Protein AF-A0A7C5XHG0-F1 (afdb_monomer_lite)

Sequence (174 aa):
AEWGLRPSEPFLVSIDDLDLEHGMIRIGKVTETKRSFVAFLRPEVVDWVRVNYLPAREALIRVRFDLVKADYLGVNVNAEGWARRLIPFDQSRLRREIKDTARWVLGRSLELYELRKFFATWMISQGVPESIVNTLQGRAPPSEFRILVEHYWSPRHEELRQWYLKHAPWVCCA

pLDDT: mean 83.49, std 13.61, range [40.34, 96.94]

Structure (mmCIF, N/CA/C/O backbone):
data_AF-A0A7C5XHG0-F1
#
_entry.id   AF-A0A7C5XHG0-F1
#
loop_
_atom_site.group_PDB
_atom_site.id
_atom_site.type_symbol
_atom_site.label_atom_id
_atom_site.label_alt_id
_atom_site.label_comp_id
_atom_site.label_asym_id
_atom_site.label_entity_id
_atom_site.label_seq_id
_atom_site.pdbx_PDB_ins_code
_atom_site.Cartn_x
_atom_site.Cartn_y
_atom_site.Cartn_z
_atom_site.occupancy
_atom_site.B_iso_or_equiv
_atom_site.auth_seq_id
_atom_site.auth_comp_id
_atom_site.auth_asym_id
_atom_site.auth_atom_id
_atom_site.pdbx_PDB_model_num
ATOM 1 N N . ALA A 1 1 ? -7.268 0.122 -2.307 1.00 79.69 1 ALA A N 1
ATOM 2 C CA . ALA A 1 1 ? -8.398 0.180 -1.359 1.00 79.69 1 ALA A CA 1
ATOM 3 C C . ALA A 1 1 ? -8.037 -0.512 -0.047 1.00 79.69 1 ALA A C 1
ATOM 5 O O . ALA A 1 1 ? -8.184 0.113 0.988 1.00 79.69 1 ALA A O 1
ATOM 6 N N . GLU A 1 2 ? -7.478 -1.727 -0.078 1.00 87.31 2 GLU A N 1
ATOM 7 C CA . GLU A 1 2 ? -7.212 -2.525 1.136 1.00 87.31 2 GLU A CA 1
ATOM 8 C C . GLU A 1 2 ? -6.192 -1.950 2.122 1.00 87.31 2 GLU A C 1
ATOM 10 O O . GLU A 1 2 ? -6.266 -2.272 3.294 1.00 87.31 2 GLU A O 1
ATOM 15 N N . TRP A 1 3 ? -5.259 -1.098 1.689 1.00 86.94 3 TRP A N 1
ATOM 16 C CA . TRP A 1 3 ? -4.172 -0.592 2.550 1.00 86.94 3 TRP A CA 1
ATOM 17 C C . TRP A 1 3 ? -4.326 0.872 2.960 1.00 86.94 3 TRP A C 1
ATOM 19 O O . TRP A 1 3 ? -3.444 1.440 3.594 1.00 86.94 3 TRP A O 1
ATOM 29 N N . GLY A 1 4 ? -5.394 1.543 2.519 1.00 88.06 4 GLY A N 1
ATOM 30 C CA . GLY A 1 4 ? -5.600 2.960 2.824 1.00 88.06 4 GLY A CA 1
ATOM 31 C C . GLY A 1 4 ? -4.483 3.902 2.349 1.00 88.06 4 GLY A C 1
ATOM 32 O O . GLY A 1 4 ? -4.413 5.024 2.841 1.00 88.06 4 GLY A O 1
ATOM 33 N N . LEU A 1 5 ? -3.618 3.497 1.414 1.00 89.12 5 LEU A N 1
ATOM 34 C CA . LEU A 1 5 ? -2.485 4.299 0.932 1.00 89.12 5 LEU A CA 1
ATOM 35 C C . LEU A 1 5 ? -2.919 5.558 0.168 1.00 89.12 5 LEU A C 1
ATOM 37 O O . LEU A 1 5 ? -3.986 5.610 -0.448 1.00 89.12 5 LEU A O 1
ATOM 41 N N . ARG A 1 6 ? -2.079 6.597 0.195 1.00 87.69 6 ARG A N 1
ATOM 42 C CA . ARG A 1 6 ? -2.215 7.773 -0.672 1.00 87.69 6 ARG A CA 1
ATOM 43 C C . ARG A 1 6 ? -1.988 7.358 -2.127 1.00 87.69 6 ARG A C 1
ATOM 45 O O . ARG A 1 6 ? -1.189 6.463 -2.385 1.00 87.69 6 ARG A O 1
ATOM 52 N N . PRO A 1 7 ? -2.569 8.074 -3.105 1.00 86.81 7 PRO A N 1
ATOM 53 C CA . PRO A 1 7 ? -2.424 7.730 -4.523 1.00 86.81 7 PRO A CA 1
ATOM 54 C C . PRO A 1 7 ? -0.982 7.692 -5.058 1.00 86.81 7 PRO A C 1
ATOM 56 O O . PRO A 1 7 ? -0.747 7.176 -6.149 1.00 86.81 7 PRO A O 1
ATOM 59 N N . SER A 1 8 ? -0.019 8.294 -4.355 1.00 84.69 8 SER A N 1
ATOM 60 C CA . SER A 1 8 ? 1.403 8.263 -4.713 1.00 84.69 8 SER A CA 1
ATOM 61 C C . SER A 1 8 ? 2.223 7.214 -3.988 1.00 84.69 8 SER A C 1
ATOM 63 O O . SER A 1 8 ? 3.216 6.771 -4.549 1.00 84.69 8 SER A O 1
ATOM 65 N N . GLU A 1 9 ? 1.813 6.797 -2.794 1.00 87.50 9 GLU A N 1
ATOM 66 C CA . GLU A 1 9 ? 2.598 5.902 -1.941 1.00 87.50 9 GLU A CA 1
ATOM 67 C C . GLU A 1 9 ? 2.956 4.571 -2.622 1.00 87.50 9 GLU A C 1
ATOM 69 O O . GLU A 1 9 ? 4.141 4.251 -2.608 1.00 87.50 9 GLU A O 1
ATOM 74 N N . PRO A 1 10 ? 2.043 3.858 -3.319 1.00 86.94 10 PRO A N 1
ATOM 75 C CA . PRO A 1 10 ? 2.375 2.589 -3.979 1.00 86.94 10 PRO A CA 1
ATOM 76 C C . PRO A 1 10 ? 3.512 2.668 -5.010 1.00 86.94 10 PRO A C 1
ATOM 78 O O . PRO A 1 10 ? 4.166 1.667 -5.281 1.00 86.94 10 PRO A O 1
ATOM 81 N N . PHE A 1 11 ? 3.756 3.845 -5.594 1.00 85.69 11 PHE A N 1
ATOM 82 C CA . PHE A 1 11 ? 4.775 4.044 -6.634 1.00 85.69 11 PHE A CA 1
ATOM 83 C C . PHE A 1 11 ? 6.148 4.420 -6.073 1.00 85.69 11 PHE A C 1
ATOM 85 O O . PHE A 1 11 ? 7.122 4.476 -6.820 1.00 85.69 11 PHE A O 1
ATOM 92 N N . LEU A 1 12 ? 6.221 4.722 -4.775 1.00 85.00 12 LEU A N 1
ATOM 93 C CA . LEU A 1 12 ? 7.470 5.061 -4.091 1.00 85.00 12 LEU A CA 1
ATOM 94 C C . LEU A 1 12 ? 8.169 3.825 -3.511 1.00 85.00 12 LEU A C 1
ATOM 96 O O . LEU A 1 12 ? 9.309 3.934 -3.068 1.00 85.00 12 LEU A O 1
ATOM 100 N N . VAL A 1 13 ? 7.477 2.687 -3.507 1.00 89.88 13 VAL A N 1
ATOM 101 C CA . VAL A 1 13 ? 7.915 1.418 -2.929 1.00 89.88 13 VAL A CA 1
ATOM 102 C C . VAL A 1 13 ? 8.781 0.659 -3.934 1.00 89.88 13 VAL A C 1
ATOM 104 O O . VAL A 1 13 ? 8.458 0.575 -5.126 1.00 89.88 13 VAL A O 1
ATOM 107 N N . SER A 1 14 ? 9.882 0.097 -3.454 1.00 91.56 14 SER A N 1
ATOM 108 C CA . SER A 1 14 ? 10.759 -0.805 -4.198 1.00 91.56 14 SER A CA 1
ATOM 109 C C . SER A 1 14 ? 10.477 -2.271 -3.865 1.00 91.56 14 SER A C 1
ATOM 111 O O . SER A 1 14 ? 9.726 -2.581 -2.945 1.00 91.56 14 SER A O 1
ATOM 113 N N . ILE A 1 15 ? 11.076 -3.191 -4.617 1.00 92.56 15 ILE A N 1
ATOM 114 C CA . ILE A 1 15 ? 10.975 -4.621 -4.320 1.00 92.56 15 ILE A CA 1
ATOM 115 C C . ILE A 1 15 ? 11.564 -4.970 -2.944 1.00 92.56 15 ILE A C 1
ATOM 117 O O . ILE A 1 15 ? 11.071 -5.878 -2.292 1.00 92.56 15 ILE A O 1
ATOM 121 N N . ASP A 1 16 ? 12.552 -4.201 -2.479 1.00 91.06 16 ASP A N 1
ATOM 122 C CA . ASP A 1 16 ? 13.226 -4.418 -1.193 1.00 91.06 16 ASP A CA 1
ATOM 123 C C . ASP A 1 16 ? 12.362 -3.999 0.007 1.00 91.06 16 ASP A C 1
ATOM 125 O O . ASP A 1 16 ? 12.628 -4.375 1.146 1.00 91.06 16 ASP A O 1
ATOM 129 N N . ASP A 1 17 ? 11.328 -3.194 -0.241 1.00 90.75 17 ASP A N 1
ATOM 130 C CA . ASP A 1 17 ? 10.381 -2.756 0.782 1.00 90.75 17 ASP A CA 1
ATOM 131 C C . ASP A 1 17 ? 9.246 -3.776 0.997 1.00 90.75 17 ASP A C 1
ATOM 133 O O . ASP A 1 17 ? 8.464 -3.626 1.940 1.00 90.75 17 ASP A O 1
ATOM 137 N N . LEU A 1 18 ? 9.128 -4.780 0.118 1.00 93.12 18 LEU A N 1
ATOM 138 C CA . LEU A 1 18 ? 8.136 -5.849 0.183 1.00 93.12 18 LEU A CA 1
ATOM 139 C C . LEU A 1 18 ? 8.693 -7.035 0.980 1.00 93.12 18 LEU A C 1
ATOM 141 O O . LEU A 1 18 ? 9.618 -7.710 0.541 1.00 93.12 18 LEU A O 1
ATOM 145 N N . ASP A 1 19 ? 8.062 -7.341 2.107 1.00 92.12 19 ASP A N 1
ATOM 146 C CA . ASP A 1 19 ? 8.369 -8.506 2.931 1.00 92.12 19 ASP A CA 1
ATOM 147 C C . ASP A 1 19 ? 7.179 -9.472 2.898 1.00 92.12 19 ASP A C 1
ATOM 149 O O . ASP A 1 19 ? 6.166 -9.300 3.582 1.00 92.12 19 ASP A O 1
ATOM 153 N N . LEU A 1 20 ? 7.293 -10.492 2.048 1.00 94.00 20 LEU A N 1
ATOM 154 C CA . LEU A 1 20 ? 6.270 -11.528 1.898 1.00 94.00 20 LEU A CA 1
ATOM 155 C C . LEU A 1 20 ? 6.316 -12.594 2.996 1.00 94.00 20 LEU A C 1
ATOM 157 O O . LEU A 1 20 ? 5.378 -13.379 3.081 1.00 94.00 20 LEU A O 1
ATOM 161 N N . GLU A 1 21 ? 7.381 -12.667 3.796 1.00 91.00 21 GLU A N 1
ATOM 162 C CA . GLU A 1 21 ? 7.455 -13.622 4.909 1.00 91.00 21 GLU A CA 1
ATOM 163 C C . GLU A 1 21 ? 6.547 -13.167 6.051 1.00 91.00 21 GLU A C 1
ATOM 165 O O . GLU A 1 21 ? 5.788 -13.958 6.607 1.00 91.00 21 GLU A O 1
ATOM 170 N N . HIS A 1 22 ? 6.549 -11.866 6.333 1.00 89.19 22 HIS A N 1
ATOM 171 C CA . HIS A 1 22 ? 5.724 -11.267 7.382 1.00 89.19 22 HIS A CA 1
ATOM 172 C C . HIS A 1 22 ? 4.411 -10.669 6.852 1.00 89.19 22 HIS A C 1
ATOM 174 O O . HIS A 1 22 ? 3.537 -10.281 7.636 1.00 89.19 22 HIS A O 1
ATOM 180 N N . GLY A 1 23 ? 4.249 -10.606 5.527 1.00 92.06 23 GLY A N 1
ATOM 181 C CA . GLY A 1 23 ? 3.075 -10.040 4.872 1.00 92.06 23 GLY A CA 1
ATOM 182 C C . GLY A 1 23 ? 2.988 -8.534 5.090 1.00 92.06 23 GLY A C 1
ATOM 183 O O . GLY A 1 23 ? 1.994 -8.032 5.613 1.00 92.06 23 GLY A O 1
ATOM 184 N N . MET A 1 24 ? 4.037 -7.804 4.722 1.00 90.94 24 MET A N 1
ATOM 185 C CA . MET A 1 24 ? 4.110 -6.364 4.925 1.00 90.94 24 MET A CA 1
ATOM 186 C C . MET A 1 24 ? 4.834 -5.627 3.799 1.00 90.94 24 MET A C 1
ATOM 188 O O . MET A 1 24 ? 5.626 -6.188 3.047 1.00 90.94 24 MET A O 1
ATOM 192 N N . ILE A 1 25 ? 4.555 -4.331 3.700 1.00 91.06 25 ILE A N 1
ATOM 193 C CA . ILE A 1 25 ? 5.209 -3.393 2.796 1.00 91.06 25 ILE A CA 1
ATOM 194 C C . ILE A 1 25 ? 5.617 -2.163 3.596 1.00 91.06 25 ILE A C 1
ATOM 196 O O . ILE A 1 25 ? 4.788 -1.532 4.257 1.00 91.06 25 ILE A O 1
ATOM 200 N N . ARG A 1 26 ? 6.888 -1.782 3.503 1.00 87.81 26 ARG A N 1
ATOM 201 C CA . ARG A 1 26 ? 7.401 -0.548 4.102 1.00 87.81 26 ARG A CA 1
ATOM 202 C C . ARG A 1 26 ? 7.097 0.623 3.173 1.00 87.81 26 ARG A C 1
ATOM 204 O O . ARG A 1 26 ? 7.534 0.673 2.027 1.00 87.81 26 ARG A O 1
ATOM 211 N N . ILE A 1 27 ? 6.316 1.579 3.656 1.00 86.00 27 ILE A N 1
ATOM 212 C CA . ILE A 1 27 ? 5.930 2.766 2.901 1.00 86.00 27 ILE A CA 1
ATOM 213 C C . ILE A 1 27 ? 6.808 3.937 3.333 1.00 86.00 27 ILE A C 1
ATOM 215 O O . ILE A 1 27 ? 6.714 4.422 4.460 1.00 86.00 27 ILE A O 1
ATOM 219 N N . GLY A 1 28 ? 7.626 4.427 2.399 1.00 75.88 28 GLY A N 1
ATOM 220 C CA . GLY A 1 28 ? 8.536 5.555 2.609 1.00 75.88 28 GLY A CA 1
ATOM 221 C C . GLY A 1 28 ? 9.899 5.151 3.183 1.00 75.88 28 GLY A C 1
ATOM 222 O O . GLY A 1 28 ? 10.082 4.054 3.694 1.00 75.88 28 GLY A O 1
ATOM 223 N N . LYS A 1 29 ? 10.874 6.065 3.100 1.00 62.22 29 LYS A N 1
ATOM 224 C CA . LYS A 1 29 ? 12.201 5.905 3.718 1.00 62.22 29 LYS A CA 1
ATOM 225 C C . LYS A 1 29 ? 12.243 6.638 5.054 1.00 62.22 29 LYS A C 1
ATOM 227 O O . LYS A 1 29 ? 11.723 7.752 5.139 1.00 62.22 29 LYS A O 1
ATOM 232 N N . VAL A 1 30 ? 12.894 6.043 6.056 1.00 51.16 30 VAL A N 1
ATOM 233 C CA . VAL A 1 30 ? 13.239 6.716 7.316 1.00 51.16 30 VAL A CA 1
ATOM 234 C C . VAL A 1 30 ? 14.214 7.850 6.983 1.00 51.16 30 VAL A C 1
ATOM 236 O O . VAL A 1 30 ? 15.404 7.630 6.791 1.00 51.16 30 VAL A O 1
ATOM 239 N N . THR A 1 31 ? 13.701 9.067 6.841 1.00 53.34 31 THR A N 1
ATOM 240 C CA . THR A 1 31 ? 14.502 10.298 6.850 1.00 53.34 31 THR A CA 1
ATOM 241 C C . THR A 1 31 ? 13.957 11.185 7.961 1.00 53.34 31 THR A C 1
ATOM 243 O O . THR A 1 31 ? 12.786 11.052 8.309 1.00 53.34 31 THR A O 1
ATOM 246 N N . GLU A 1 32 ? 14.753 12.117 8.492 1.00 40.34 32 GLU A N 1
ATOM 247 C CA . GLU A 1 32 ? 14.343 13.001 9.607 1.00 40.34 32 GLU A CA 1
ATOM 248 C C . GLU A 1 32 ? 12.973 13.673 9.398 1.00 40.34 32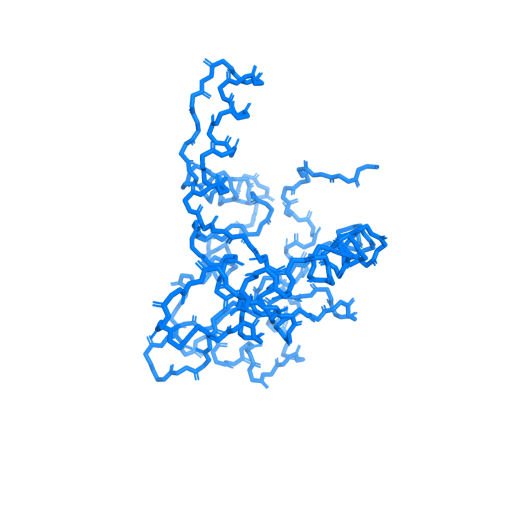 GLU A C 1
ATOM 250 O O . GLU A 1 32 ? 12.231 13.908 10.346 1.00 40.34 32 GLU A O 1
ATOM 255 N N . THR A 1 33 ? 12.608 13.936 8.140 1.00 49.03 33 THR A N 1
ATOM 256 C CA . THR A 1 33 ? 11.381 14.637 7.746 1.00 49.03 33 THR A CA 1
ATOM 257 C C . THR A 1 33 ? 10.275 13.748 7.162 1.00 49.03 33 THR A C 1
ATOM 259 O O . THR A 1 33 ? 9.160 14.235 6.959 1.00 49.03 33 THR A O 1
ATOM 262 N N . LYS A 1 34 ? 10.528 12.461 6.867 1.00 53.03 34 LYS A N 1
ATOM 263 C CA . LYS A 1 34 ? 9.548 11.585 6.193 1.00 53.03 34 LYS A CA 1
ATOM 264 C C . LYS A 1 34 ? 8.997 10.526 7.140 1.00 53.03 34 LYS A C 1
ATOM 266 O O . LYS A 1 34 ? 9.729 9.753 7.747 1.00 53.03 34 LYS A O 1
ATOM 271 N N . ARG A 1 35 ? 7.665 10.476 7.210 1.00 60.81 35 ARG A N 1
ATOM 272 C CA . ARG A 1 35 ? 6.898 9.443 7.912 1.00 60.81 35 ARG A CA 1
ATOM 273 C C . ARG A 1 35 ? 7.065 8.128 7.150 1.00 60.81 35 ARG A C 1
ATOM 275 O O . ARG A 1 35 ? 6.559 8.019 6.035 1.00 60.81 35 ARG A O 1
ATOM 282 N N . SER A 1 36 ? 7.801 7.181 7.721 1.00 71.56 36 SER A N 1
ATOM 283 C CA . SER A 1 36 ? 7.775 5.787 7.277 1.00 71.56 36 SER A CA 1
ATOM 284 C C . SER A 1 36 ? 6.676 5.063 8.044 1.00 71.56 36 SER A C 1
ATOM 286 O O . SER A 1 36 ? 6.459 5.354 9.215 1.00 71.56 36 SER A O 1
ATOM 288 N N . PHE A 1 37 ? 5.933 4.177 7.395 1.00 79.25 37 PHE A N 1
ATOM 289 C CA . PHE A 1 37 ? 4.954 3.328 8.071 1.00 79.25 37 PHE A CA 1
ATOM 290 C C . PHE A 1 37 ? 4.845 1.986 7.359 1.00 79.25 37 PHE A C 1
ATOM 292 O O . PHE A 1 37 ? 5.356 1.820 6.253 1.00 79.25 37 PHE A O 1
ATOM 299 N N . VAL A 1 38 ? 4.190 1.025 7.999 1.00 85.50 38 VAL A N 1
ATOM 300 C CA . VAL A 1 38 ? 4.014 -0.321 7.457 1.00 85.50 38 VAL A CA 1
ATOM 301 C C . VAL A 1 38 ? 2.579 -0.485 6.969 1.00 85.50 38 VAL A C 1
ATOM 303 O O . VAL A 1 38 ? 1.632 -0.131 7.670 1.00 85.50 38 VAL A O 1
ATOM 306 N N . ALA A 1 39 ? 2.425 -1.016 5.760 1.00 90.38 39 ALA A N 1
ATOM 307 C CA . ALA A 1 39 ? 1.167 -1.546 5.261 1.00 90.38 39 ALA A CA 1
ATOM 308 C C . ALA A 1 39 ? 1.199 -3.072 5.360 1.00 90.38 39 ALA A C 1
ATOM 310 O O . ALA A 1 39 ? 2.181 -3.696 4.970 1.00 90.38 39 ALA A O 1
ATOM 311 N N . PHE A 1 40 ? 0.132 -3.672 5.873 1.00 92.62 40 PHE A N 1
ATOM 312 C CA . PHE A 1 40 ? 0.030 -5.120 6.022 1.00 92.62 40 PHE A CA 1
ATOM 313 C C . PHE A 1 40 ? -0.657 -5.759 4.814 1.00 92.62 40 PHE A C 1
ATOM 315 O O . PHE A 1 40 ? -1.450 -5.126 4.117 1.00 92.62 40 PHE A O 1
ATOM 322 N N . LEU A 1 41 ? -0.351 -7.030 4.588 1.00 92.50 41 LEU A N 1
ATOM 323 C CA . LEU A 1 41 ? -0.897 -7.880 3.544 1.00 92.50 41 LEU A CA 1
ATOM 324 C C . LEU A 1 41 ? -1.656 -9.024 4.205 1.00 92.50 41 LEU A C 1
ATOM 326 O O . LEU A 1 41 ? -1.159 -9.659 5.136 1.00 92.50 41 LEU A O 1
ATOM 330 N N . ARG A 1 42 ? -2.857 -9.304 3.703 1.00 92.81 42 ARG A N 1
ATOM 331 C CA . ARG A 1 42 ? -3.573 -10.527 4.067 1.00 92.81 42 ARG A CA 1
ATOM 332 C C . ARG A 1 42 ? -2.862 -11.743 3.456 1.00 92.81 42 ARG A C 1
ATOM 334 O O . ARG A 1 42 ? -2.264 -11.580 2.388 1.00 92.81 42 ARG A O 1
ATOM 341 N N . PRO A 1 43 ? -2.935 -12.935 4.071 1.00 92.44 43 PRO A N 1
ATOM 342 C CA . PRO A 1 43 ? -2.290 -14.139 3.543 1.00 92.44 43 PRO A CA 1
ATOM 343 C C . PRO A 1 43 ? -2.639 -14.423 2.077 1.00 92.44 43 PRO A C 1
ATOM 345 O O . PRO A 1 43 ? -1.748 -14.667 1.271 1.00 92.44 43 PRO A O 1
ATOM 348 N N . GLU A 1 44 ? -3.905 -14.254 1.688 1.00 91.88 44 GLU A N 1
ATOM 349 C CA . GLU A 1 44 ? -4.359 -14.505 0.314 1.00 91.88 44 GLU A CA 1
ATOM 350 C C . GLU A 1 44 ? -3.707 -13.538 -0.685 1.00 91.88 44 GLU A C 1
ATOM 352 O O . GLU A 1 44 ? -3.390 -13.894 -1.821 1.00 91.88 44 GLU A O 1
ATOM 357 N N . VAL A 1 45 ? -3.458 -12.298 -0.252 1.00 92.19 45 VAL A N 1
ATOM 358 C CA . VAL A 1 45 ? -2.770 -11.288 -1.063 1.00 92.19 45 VAL A CA 1
ATOM 359 C C . VAL A 1 45 ? -1.275 -11.588 -1.143 1.00 92.19 45 VAL A C 1
ATOM 361 O O . VAL A 1 45 ? -0.687 -11.409 -2.206 1.00 92.19 45 VAL A O 1
ATOM 364 N N . VAL A 1 46 ? -0.655 -12.064 -0.057 1.00 94.06 46 VAL A N 1
ATOM 365 C CA . VAL A 1 46 ? 0.747 -12.521 -0.064 1.00 94.06 46 VAL A CA 1
ATOM 366 C C . VAL A 1 46 ? 0.930 -13.639 -1.087 1.00 94.06 46 VAL A C 1
ATOM 368 O O . VAL A 1 46 ? 1.828 -13.557 -1.929 1.00 94.06 46 VAL A O 1
ATOM 371 N N . ASP A 1 47 ? 0.048 -14.635 -1.060 1.00 95.06 47 ASP A N 1
ATOM 372 C CA . ASP A 1 47 ? 0.084 -15.766 -1.984 1.00 95.06 47 ASP A CA 1
ATOM 373 C C . ASP A 1 47 ? -0.144 -15.312 -3.424 1.00 95.06 47 ASP A C 1
ATOM 375 O O . ASP A 1 47 ? 0.629 -15.660 -4.323 1.00 95.06 47 ASP A O 1
ATOM 379 N N . TRP A 1 48 ? -1.137 -14.450 -3.655 1.00 94.38 48 TRP A N 1
ATOM 380 C CA . TRP A 1 48 ? -1.387 -13.905 -4.984 1.00 94.38 48 TRP A CA 1
ATOM 381 C C . TRP A 1 48 ? -0.194 -13.103 -5.517 1.00 94.38 48 TRP A C 1
ATOM 383 O O . TRP A 1 48 ? 0.187 -13.264 -6.680 1.00 94.38 48 TRP A O 1
ATOM 393 N N . VAL A 1 49 ? 0.434 -12.270 -4.679 1.00 94.38 49 VAL A N 1
ATOM 394 C CA . VAL A 1 49 ? 1.617 -11.491 -5.064 1.00 94.38 49 VAL A CA 1
ATOM 395 C C . VAL A 1 49 ? 2.772 -12.419 -5.436 1.00 94.38 49 VAL A C 1
ATOM 397 O O . VAL A 1 49 ? 3.416 -12.210 -6.466 1.00 94.38 49 VAL A O 1
ATOM 400 N N . ARG A 1 50 ? 3.006 -13.462 -4.635 1.00 95.69 50 ARG A N 1
ATOM 401 C CA . ARG A 1 50 ? 4.073 -14.443 -4.852 1.00 95.69 50 ARG A CA 1
ATOM 402 C C . ARG A 1 50 ? 3.878 -15.228 -6.149 1.00 95.69 50 ARG A C 1
ATOM 404 O O . ARG A 1 50 ? 4.826 -15.372 -6.915 1.00 95.69 50 ARG A O 1
ATOM 411 N N . VAL A 1 51 ? 2.665 -15.723 -6.390 1.00 96.56 51 VAL A N 1
ATOM 412 C CA . VAL A 1 51 ? 2.370 -16.657 -7.488 1.00 96.56 51 VAL A CA 1
ATOM 413 C C . VAL A 1 51 ? 2.068 -15.942 -8.805 1.00 96.56 51 VAL A C 1
ATOM 415 O O . VAL A 1 51 ? 2.450 -16.433 -9.863 1.00 96.56 51 VAL A O 1
ATOM 418 N N . ASN A 1 52 ? 1.410 -14.780 -8.769 1.00 95.62 52 ASN A N 1
ATOM 419 C CA . ASN A 1 52 ? 0.923 -14.104 -9.976 1.00 95.62 52 ASN A CA 1
ATOM 420 C C . ASN A 1 52 ? 1.690 -12.814 -10.268 1.00 95.62 52 ASN A C 1
ATOM 422 O O . ASN A 1 52 ? 2.217 -12.631 -11.368 1.00 95.62 52 ASN A O 1
ATOM 426 N N . TYR A 1 53 ? 1.760 -11.907 -9.290 1.00 94.75 53 TYR A N 1
ATOM 427 C CA . TYR A 1 53 ? 2.277 -10.561 -9.531 1.00 94.75 53 TYR A CA 1
ATOM 428 C C . TYR A 1 53 ? 3.780 -10.535 -9.802 1.00 94.75 53 TYR A C 1
ATOM 430 O O . TYR A 1 53 ? 4.208 -9.968 -10.807 1.00 94.75 53 TYR A O 1
ATOM 438 N N . LEU A 1 54 ? 4.586 -11.130 -8.915 1.00 96.19 54 LEU A N 1
ATOM 439 C CA . LEU A 1 54 ? 6.043 -11.085 -9.031 1.00 96.19 54 LEU A CA 1
ATOM 440 C C . LEU A 1 54 ? 6.550 -11.741 -10.326 1.00 96.19 54 LEU A C 1
ATOM 442 O O . LEU A 1 54 ? 7.351 -11.099 -11.009 1.00 96.19 54 LEU A O 1
ATOM 446 N N . PRO A 1 55 ? 6.053 -12.923 -10.748 1.00 96.75 55 PRO A N 1
ATOM 447 C CA . PRO A 1 55 ? 6.444 -13.503 -12.033 1.00 96.75 55 PRO A CA 1
ATOM 448 C C . PRO A 1 55 ? 6.061 -12.632 -13.236 1.00 96.75 55 PRO A C 1
ATOM 450 O O . PRO A 1 55 ? 6.881 -12.418 -14.131 1.00 96.75 55 PRO A O 1
ATOM 453 N N . ALA A 1 56 ? 4.843 -12.078 -13.255 1.00 95.62 56 ALA A N 1
ATOM 454 C CA . ALA A 1 56 ? 4.393 -11.205 -14.342 1.00 95.62 56 ALA A CA 1
ATOM 455 C C . ALA A 1 56 ? 5.213 -9.905 -14.415 1.00 95.62 56 ALA A C 1
ATOM 457 O O . ALA A 1 56 ? 5.588 -9.449 -15.499 1.00 95.62 56 ALA A O 1
ATOM 458 N N . ARG A 1 57 ? 5.533 -9.326 -13.254 1.00 94.69 57 ARG A N 1
ATOM 459 C CA . ARG A 1 57 ? 6.405 -8.155 -13.124 1.00 94.69 57 ARG A CA 1
ATOM 460 C C . ARG A 1 57 ? 7.808 -8.447 -13.652 1.00 94.69 57 ARG A C 1
ATOM 462 O O . ARG A 1 57 ? 8.345 -7.633 -14.398 1.00 94.69 57 ARG A O 1
ATOM 469 N N . GLU A 1 58 ? 8.391 -9.584 -13.291 1.00 95.25 58 GLU A N 1
ATOM 470 C CA . GLU A 1 58 ? 9.737 -9.956 -13.735 1.00 95.25 58 GLU A CA 1
ATOM 471 C C . GLU A 1 58 ? 9.792 -10.162 -15.253 1.00 95.25 58 GLU A C 1
ATOM 473 O O . GLU A 1 58 ? 10.693 -9.664 -15.930 1.00 95.25 58 GLU A O 1
ATOM 478 N N . ALA A 1 59 ? 8.767 -10.801 -15.823 1.00 94.94 59 ALA A N 1
ATOM 479 C CA . ALA A 1 59 ? 8.633 -10.933 -17.269 1.00 94.94 59 ALA A CA 1
ATOM 480 C C . ALA A 1 59 ? 8.551 -9.564 -17.972 1.00 94.94 59 ALA A C 1
ATOM 482 O O . ALA A 1 59 ? 9.203 -9.362 -18.998 1.00 94.94 59 ALA A O 1
ATOM 483 N N . LEU A 1 60 ? 7.798 -8.609 -17.411 1.00 92.38 60 LEU A N 1
ATOM 484 C CA . LEU A 1 60 ? 7.716 -7.241 -17.930 1.00 92.38 60 LEU A CA 1
ATOM 485 C C . LEU A 1 60 ? 9.077 -6.539 -17.902 1.00 92.38 60 LEU A C 1
ATOM 487 O O . LEU A 1 60 ? 9.444 -5.902 -18.891 1.00 92.38 60 LEU A O 1
ATOM 491 N N . ILE A 1 61 ? 9.807 -6.648 -16.787 1.00 92.62 61 ILE A N 1
ATOM 492 C CA . ILE A 1 61 ? 11.139 -6.054 -16.642 1.00 92.62 61 ILE A CA 1
ATOM 493 C C . ILE A 1 61 ? 12.061 -6.631 -17.703 1.00 92.62 61 ILE A C 1
ATOM 495 O O . ILE A 1 61 ? 12.602 -5.864 -18.490 1.00 92.62 61 ILE A O 1
ATOM 499 N N . ARG A 1 62 ? 12.151 -7.958 -17.817 1.00 92.19 62 ARG A N 1
ATOM 500 C CA . ARG A 1 62 ? 13.003 -8.623 -18.811 1.00 92.19 62 ARG A CA 1
ATOM 501 C C . ARG A 1 62 ? 12.726 -8.163 -20.244 1.00 92.19 62 ARG A C 1
ATOM 503 O O . ARG A 1 62 ? 13.661 -7.951 -21.001 1.00 92.19 62 ARG A O 1
ATOM 510 N N . VAL A 1 63 ? 11.455 -8.002 -20.619 1.00 89.94 63 VAL A N 1
ATOM 511 C CA . VAL A 1 63 ? 11.072 -7.599 -21.986 1.00 89.94 63 VAL A CA 1
ATOM 512 C C . VAL A 1 63 ? 11.326 -6.114 -22.248 1.00 89.94 63 VAL A C 1
ATOM 514 O O . VAL A 1 63 ? 11.635 -5.733 -23.373 1.00 89.94 63 VAL A O 1
ATOM 517 N N . ARG A 1 64 ? 11.162 -5.251 -21.238 1.00 86.12 64 ARG A N 1
ATOM 518 C CA . ARG A 1 64 ? 11.221 -3.793 -21.422 1.00 86.12 64 ARG A CA 1
ATOM 519 C C . ARG A 1 64 ? 12.511 -3.144 -20.940 1.00 86.12 64 ARG A C 1
ATOM 521 O O . ARG A 1 64 ? 12.680 -1.962 -21.206 1.00 86.12 64 ARG A O 1
ATOM 528 N N . PHE A 1 65 ? 13.403 -3.867 -20.269 1.00 85.31 65 PHE A N 1
ATOM 529 C CA . PHE A 1 65 ? 14.624 -3.296 -19.699 1.00 85.31 65 PHE A CA 1
ATOM 530 C C . PHE A 1 65 ? 15.481 -2.600 -20.760 1.00 85.31 65 PHE A C 1
ATOM 532 O O . PHE A 1 65 ? 15.808 -1.423 -20.612 1.00 85.31 65 PHE A O 1
ATOM 539 N N . ASP A 1 66 ? 15.762 -3.293 -21.866 1.00 80.81 66 ASP A N 1
ATOM 540 C CA . ASP A 1 66 ? 16.583 -2.753 -22.954 1.00 80.81 66 ASP A CA 1
ATOM 541 C C . ASP A 1 66 ? 15.890 -1.605 -23.690 1.00 80.81 66 ASP A C 1
ATOM 543 O O . ASP A 1 66 ? 16.541 -0.631 -24.062 1.00 80.81 66 ASP A O 1
ATOM 547 N N . LEU A 1 67 ? 14.560 -1.667 -23.824 1.00 79.44 67 LEU A N 1
ATOM 548 C CA . LEU A 1 67 ? 13.774 -0.559 -24.366 1.00 79.44 67 LEU A CA 1
ATOM 549 C C . LEU A 1 67 ? 13.886 0.665 -23.459 1.00 79.44 67 LEU A C 1
ATOM 551 O O . LEU A 1 67 ? 14.283 1.716 -23.927 1.00 79.44 67 LEU A O 1
ATOM 555 N N . VAL A 1 68 ? 13.636 0.534 -22.154 1.00 78.69 68 VAL A N 1
ATOM 556 C CA . VAL A 1 68 ? 13.739 1.643 -21.184 1.00 78.69 68 VAL A CA 1
ATOM 557 C C . VAL A 1 68 ? 15.150 2.236 -21.150 1.00 78.69 68 VAL A C 1
ATOM 559 O O . VAL A 1 68 ? 15.303 3.443 -20.971 1.00 78.69 68 VAL A O 1
ATOM 562 N N . LYS A 1 69 ? 16.176 1.405 -21.353 1.00 76.69 69 LYS A N 1
ATOM 563 C CA . LYS A 1 69 ? 17.570 1.837 -21.477 1.00 76.69 69 LYS A CA 1
ATOM 564 C C . LYS A 1 69 ? 17.835 2.623 -22.772 1.00 76.69 69 LYS A C 1
ATOM 566 O O . LYS A 1 69 ? 18.683 3.510 -22.759 1.00 76.69 69 LYS A O 1
ATOM 571 N N . ALA A 1 70 ? 17.134 2.309 -23.864 1.00 69.56 70 ALA A N 1
ATOM 572 C CA . ALA A 1 70 ? 17.336 2.893 -25.193 1.00 69.56 70 ALA A CA 1
ATOM 573 C C . ALA A 1 70 ? 16.412 4.088 -25.528 1.00 69.56 70 ALA A C 1
ATOM 575 O O . ALA A 1 70 ? 16.824 4.973 -26.272 1.00 69.56 70 ALA A O 1
ATOM 576 N N . ASP A 1 71 ? 15.186 4.131 -24.991 1.00 61.72 71 ASP A N 1
ATOM 577 C CA . ASP A 1 71 ? 14.078 5.000 -25.447 1.00 61.72 71 ASP A CA 1
ATOM 578 C C . ASP A 1 71 ? 14.253 6.498 -25.122 1.00 61.72 71 ASP A C 1
ATOM 580 O O . ASP A 1 71 ? 13.502 7.338 -25.614 1.00 61.72 71 ASP A O 1
ATOM 584 N N . TYR A 1 72 ? 15.235 6.878 -24.296 1.00 55.69 72 TYR A N 1
ATOM 585 C CA . TYR A 1 72 ? 15.365 8.255 -23.803 1.00 55.69 72 TYR A CA 1
ATOM 586 C C . TYR A 1 72 ? 16.725 8.879 -24.140 1.00 55.69 72 TYR A C 1
ATOM 588 O O . TYR A 1 72 ? 17.606 9.010 -23.295 1.00 55.69 72 TYR A O 1
ATOM 596 N N . LEU A 1 73 ? 16.849 9.284 -25.410 1.00 46.94 73 LEU A N 1
ATOM 597 C CA . LEU A 1 73 ? 17.819 10.211 -26.023 1.00 46.94 73 LEU A CA 1
ATOM 598 C C . LEU A 1 73 ? 18.616 11.098 -25.032 1.00 46.94 73 LEU A C 1
ATOM 600 O O . LEU A 1 73 ? 18.300 12.269 -24.828 1.00 46.94 73 LEU A O 1
ATOM 604 N N . GLY A 1 74 ? 19.691 10.564 -24.445 1.00 51.38 74 GLY A N 1
ATOM 605 C CA . GLY A 1 74 ? 20.723 11.352 -23.756 1.00 51.38 74 GLY A CA 1
ATOM 606 C C . GLY A 1 74 ? 20.399 11.857 -22.344 1.00 51.38 74 GLY A C 1
ATOM 607 O O . GLY A 1 74 ? 21.211 12.586 -21.775 1.00 51.38 74 GLY A O 1
ATOM 608 N N . VAL A 1 75 ? 19.273 11.465 -21.740 1.00 51.84 75 VAL A N 1
ATOM 609 C CA . VAL A 1 75 ? 19.012 11.721 -20.313 1.00 51.84 75 VAL A CA 1
ATOM 610 C C . VAL A 1 75 ? 19.370 10.457 -19.543 1.00 51.84 75 VAL A C 1
ATOM 612 O O . VAL A 1 75 ? 18.890 9.378 -19.865 1.00 51.84 75 VAL A O 1
ATOM 615 N N . ASN A 1 76 ? 20.243 10.577 -18.544 1.00 49.25 76 ASN A N 1
ATOM 616 C CA . ASN A 1 76 ? 20.770 9.469 -17.746 1.00 49.25 76 ASN A CA 1
ATOM 617 C C . ASN A 1 76 ? 19.644 8.818 -16.906 1.00 49.25 76 ASN A C 1
ATOM 619 O O . ASN A 1 76 ? 19.451 9.146 -15.734 1.00 49.25 76 ASN A O 1
ATOM 623 N N . VAL A 1 77 ? 18.819 7.966 -17.525 1.00 59.03 77 VAL A N 1
ATOM 624 C CA . VAL A 1 77 ? 17.722 7.270 -16.847 1.00 59.03 77 VAL A CA 1
ATOM 625 C C . VAL A 1 77 ? 18.297 6.102 -16.059 1.00 59.03 77 VAL A C 1
ATOM 627 O O . VAL A 1 77 ? 18.955 5.215 -16.595 1.00 59.03 77 VAL A O 1
ATOM 630 N N . ASN A 1 78 ? 17.980 6.069 -14.769 1.00 76.38 78 ASN A N 1
ATOM 631 C CA . ASN A 1 78 ? 18.283 4.944 -13.901 1.00 76.38 78 ASN A CA 1
ATOM 632 C C . ASN A 1 78 ? 17.321 3.772 -14.205 1.00 76.38 78 ASN A C 1
ATOM 634 O O . ASN A 1 78 ? 16.335 3.572 -13.490 1.00 76.38 78 ASN A O 1
ATOM 638 N N . ALA A 1 79 ? 17.570 3.040 -15.300 1.00 82.19 79 ALA A N 1
ATOM 639 C CA . ALA A 1 79 ? 16.797 1.859 -15.712 1.00 82.19 79 ALA A CA 1
ATOM 640 C C . ALA A 1 79 ? 16.784 0.778 -14.618 1.00 82.19 79 ALA A C 1
ATOM 642 O O . ALA A 1 79 ? 15.756 0.148 -14.370 1.00 82.19 79 ALA A O 1
ATOM 643 N N . GLU A 1 80 ? 17.890 0.642 -13.886 1.00 86.56 80 GLU A N 1
ATOM 644 C CA . GLU A 1 80 ? 17.969 -0.199 -12.689 1.00 86.56 80 GLU A CA 1
ATOM 645 C C . GLU A 1 80 ? 16.987 0.281 -11.611 1.00 86.56 80 GLU A C 1
ATOM 647 O O . GLU A 1 80 ? 16.228 -0.500 -11.047 1.00 86.56 80 GLU A O 1
ATOM 652 N N . GLY A 1 81 ? 16.918 1.589 -11.373 1.00 86.62 81 GLY A N 1
ATOM 653 C CA . GLY A 1 81 ? 15.965 2.213 -10.461 1.00 86.62 81 GLY A CA 1
ATOM 654 C C . GLY A 1 81 ? 14.509 2.015 -10.883 1.00 86.62 81 GLY A C 1
ATOM 655 O O . GLY A 1 81 ? 13.652 1.841 -10.020 1.00 86.62 81 GLY A O 1
ATOM 656 N N . TRP A 1 82 ? 14.212 1.999 -12.187 1.00 88.44 82 TRP A N 1
ATOM 657 C CA . TRP A 1 82 ? 12.893 1.616 -12.703 1.00 88.44 82 TRP A CA 1
ATOM 658 C C . TRP A 1 82 ? 12.591 0.138 -12.420 1.00 88.44 82 TRP A C 1
ATOM 660 O O . TRP A 1 82 ? 11.536 -0.166 -11.860 1.00 88.44 82 TRP A O 1
ATOM 670 N N . ALA A 1 83 ? 13.537 -0.755 -12.720 1.00 90.94 83 ALA A N 1
ATOM 671 C CA . ALA A 1 83 ? 13.411 -2.194 -12.500 1.00 90.94 83 ALA A CA 1
ATOM 672 C C . ALA A 1 83 ? 13.302 -2.571 -11.014 1.00 90.94 83 ALA A C 1
ATOM 674 O O . ALA A 1 83 ? 12.730 -3.606 -10.686 1.00 90.94 83 ALA A O 1
ATOM 675 N N . ARG A 1 84 ? 13.787 -1.732 -10.092 1.00 92.25 84 ARG A N 1
ATOM 676 C CA . ARG A 1 84 ? 13.620 -1.930 -8.642 1.00 92.25 84 ARG A CA 1
ATOM 677 C C . ARG A 1 84 ? 12.251 -1.518 -8.108 1.00 92.25 84 ARG A C 1
ATOM 679 O O . ARG A 1 84 ? 11.913 -1.913 -6.997 1.00 92.25 84 ARG A O 1
ATOM 686 N N . ARG A 1 85 ? 11.444 -0.744 -8.842 1.00 91.75 85 ARG A N 1
ATOM 687 C CA . ARG A 1 85 ? 10.115 -0.311 -8.361 1.00 91.75 85 ARG A CA 1
ATOM 688 C C . ARG A 1 85 ? 9.200 -1.508 -8.173 1.00 91.75 85 ARG A C 1
ATOM 690 O O . ARG A 1 85 ? 9.132 -2.372 -9.048 1.00 91.75 85 ARG A O 1
ATOM 697 N N . LEU A 1 86 ? 8.435 -1.533 -7.085 1.00 92.38 86 LEU A N 1
ATOM 698 C CA . LEU A 1 86 ? 7.438 -2.580 -6.885 1.00 92.38 86 LEU A CA 1
ATOM 699 C C . LEU A 1 86 ? 6.407 -2.548 -8.017 1.00 92.38 86 LEU A C 1
ATOM 701 O O . LEU A 1 86 ? 6.108 -3.594 -8.581 1.00 92.38 86 LEU A O 1
ATOM 705 N N . ILE A 1 87 ? 5.948 -1.354 -8.404 1.00 91.25 87 ILE A N 1
ATOM 706 C CA . ILE A 1 87 ? 5.041 -1.106 -9.532 1.00 91.25 87 ILE A CA 1
ATOM 707 C C . ILE A 1 87 ? 5.813 -0.339 -10.623 1.00 91.25 87 ILE A C 1
ATOM 709 O O . ILE A 1 87 ? 5.922 0.888 -10.545 1.00 91.25 87 ILE A O 1
ATOM 713 N N . PRO A 1 88 ? 6.368 -1.017 -11.646 1.00 89.88 88 PRO A N 1
ATOM 714 C CA . PRO A 1 88 ? 7.220 -0.399 -12.669 1.00 89.88 88 PRO A CA 1
ATOM 715 C C . PRO A 1 88 ? 6.412 0.305 -13.779 1.00 89.88 88 PRO A C 1
ATOM 717 O O . PRO A 1 88 ? 6.749 0.236 -14.961 1.00 89.88 88 PRO A O 1
ATOM 720 N N . PHE A 1 89 ? 5.341 1.008 -13.408 1.00 84.31 89 PHE A N 1
ATOM 721 C CA . PHE A 1 89 ? 4.492 1.765 -14.327 1.00 84.31 89 PHE A CA 1
ATOM 722 C C . PHE A 1 89 ? 4.543 3.257 -14.028 1.00 84.31 89 PHE A C 1
ATOM 724 O O . PHE A 1 89 ? 4.766 3.680 -12.892 1.00 84.31 89 PHE A O 1
ATOM 731 N N . ASP A 1 90 ? 4.296 4.059 -15.061 1.00 82.25 90 ASP A N 1
ATOM 732 C CA . ASP A 1 90 ? 4.062 5.481 -14.871 1.00 82.25 90 ASP A CA 1
ATOM 733 C C . A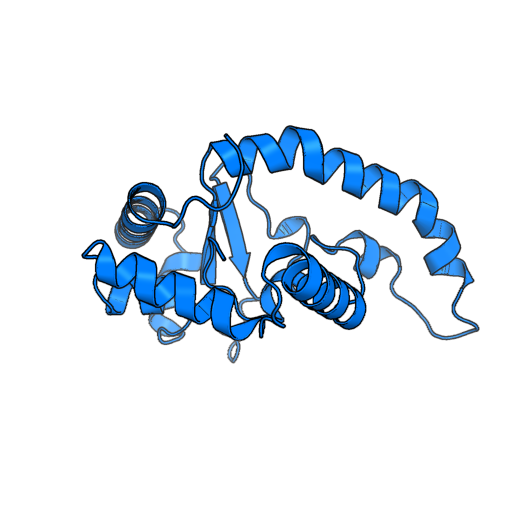SP A 1 90 ? 2.805 5.710 -14.019 1.00 82.25 90 ASP A C 1
ATOM 735 O O . ASP A 1 90 ? 1.756 5.082 -14.217 1.00 82.25 90 ASP A O 1
ATOM 739 N N . GLN A 1 91 ? 2.916 6.641 -13.072 1.00 83.25 91 GLN A N 1
ATOM 740 C CA . GLN A 1 91 ? 1.829 6.949 -12.160 1.00 83.25 91 GLN A CA 1
ATOM 741 C C . GLN A 1 91 ? 0.616 7.480 -12.921 1.00 83.25 91 GLN A C 1
ATOM 743 O O . GLN A 1 91 ? -0.498 7.024 -12.672 1.00 83.25 91 GLN A O 1
ATOM 748 N N . SER A 1 92 ? 0.805 8.428 -13.842 1.00 85.50 92 SER A N 1
ATOM 749 C CA . SER A 1 92 ? -0.307 9.054 -14.563 1.00 85.50 92 SER A CA 1
ATOM 750 C C . SER A 1 92 ? -1.094 8.027 -15.378 1.00 85.50 92 SER A C 1
ATOM 752 O O . SER A 1 92 ? -2.328 8.061 -15.372 1.00 85.50 92 SER A O 1
ATOM 754 N N . ARG A 1 93 ? -0.390 7.057 -15.977 1.00 84.94 93 ARG A N 1
ATOM 755 C CA . ARG A 1 93 ? -1.001 5.934 -16.686 1.00 84.94 93 ARG A CA 1
ATOM 756 C C . ARG A 1 93 ? -1.880 5.102 -15.760 1.00 84.94 93 ARG A C 1
ATOM 758 O O . ARG A 1 93 ? -3.064 4.969 -16.037 1.00 84.94 93 ARG A O 1
ATOM 765 N N . LEU A 1 94 ? -1.355 4.597 -14.641 1.00 83.31 94 LEU A N 1
ATOM 766 C CA . LEU A 1 94 ? -2.157 3.747 -13.750 1.00 83.31 94 LEU A CA 1
ATOM 767 C C . LEU A 1 94 ? -3.344 4.511 -13.141 1.00 83.31 94 LEU A C 1
ATOM 769 O O . LEU A 1 94 ? -4.429 3.956 -12.992 1.00 83.31 94 LEU A O 1
ATOM 773 N N . ARG A 1 95 ? -3.176 5.806 -12.836 1.00 85.94 95 ARG A N 1
ATOM 774 C CA . ARG A 1 95 ? -4.295 6.649 -12.387 1.00 85.94 95 ARG A CA 1
ATOM 775 C C . ARG A 1 95 ? -5.402 6.732 -13.438 1.00 85.94 95 ARG A C 1
ATOM 777 O O . ARG A 1 95 ? -6.574 6.695 -13.071 1.00 85.94 95 ARG A O 1
ATOM 784 N N . ARG A 1 96 ? -5.034 6.866 -14.715 1.00 89.00 96 ARG A N 1
ATOM 785 C CA . ARG A 1 96 ? -5.976 6.902 -15.838 1.00 89.00 96 ARG A CA 1
ATOM 786 C C . ARG A 1 96 ? -6.705 5.568 -15.986 1.00 89.00 96 ARG A C 1
ATOM 788 O O . ARG A 1 96 ? -7.927 5.572 -15.972 1.00 89.00 96 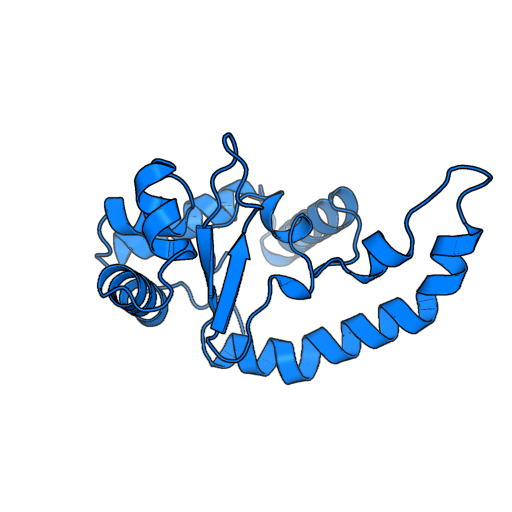ARG A O 1
ATOM 795 N N . GLU A 1 97 ? -5.969 4.458 -15.995 1.00 89.06 97 GLU A N 1
ATOM 796 C CA . GLU A 1 97 ? -6.531 3.100 -16.086 1.00 89.06 97 GLU A CA 1
ATOM 797 C C . GLU A 1 97 ? -7.568 2.836 -14.984 1.00 89.06 97 GLU A C 1
ATOM 799 O O . GLU A 1 97 ? -8.664 2.353 -15.258 1.00 89.06 97 GLU A O 1
ATOM 804 N N . ILE A 1 98 ? -7.272 3.225 -13.736 1.00 87.12 98 ILE A N 1
ATOM 805 C CA . ILE A 1 98 ? -8.226 3.084 -12.625 1.00 87.12 98 ILE A CA 1
ATOM 806 C C . ILE A 1 98 ? -9.488 3.926 -12.869 1.00 87.12 98 ILE A C 1
ATOM 808 O O . ILE A 1 98 ? -10.598 3.444 -12.645 1.00 87.12 98 ILE A O 1
ATOM 812 N N . LYS A 1 99 ? -9.341 5.175 -13.332 1.00 90.56 99 LYS A N 1
ATOM 813 C CA . LYS A 1 99 ? -10.480 6.068 -13.609 1.00 90.56 99 LYS A CA 1
ATOM 814 C C . LYS A 1 99 ? -11.349 5.563 -14.757 1.00 90.56 99 LYS A C 1
ATOM 816 O O . LYS A 1 99 ? -12.573 5.618 -14.651 1.00 90.56 99 LYS A O 1
ATOM 821 N N . ASP A 1 100 ? -10.730 5.082 -15.827 1.00 93.06 100 ASP A N 1
ATOM 822 C CA . ASP A 1 100 ? -11.435 4.580 -17.004 1.00 93.06 100 ASP A CA 1
ATOM 823 C C . ASP A 1 100 ? -12.136 3.253 -16.698 1.00 93.06 100 ASP A C 1
ATOM 825 O O . ASP A 1 100 ? -13.314 3.098 -17.021 1.00 93.06 100 ASP A O 1
ATOM 829 N N . THR A 1 101 ? -11.477 2.359 -15.953 1.00 92.44 101 THR A N 1
ATOM 830 C CA . THR A 1 101 ? -12.095 1.125 -15.445 1.00 92.44 101 THR A CA 1
ATOM 831 C C . THR A 1 101 ? -13.287 1.441 -14.545 1.00 92.44 101 THR A C 1
ATOM 833 O O . THR A 1 101 ? -14.353 0.856 -14.710 1.00 92.44 101 THR A O 1
ATOM 836 N N . ALA A 1 102 ? -13.159 2.402 -13.624 1.00 91.19 102 ALA A N 1
ATOM 837 C CA . ALA A 1 102 ? -14.272 2.813 -12.770 1.00 91.19 102 ALA A CA 1
ATOM 838 C C . ALA A 1 102 ? -15.448 3.362 -13.589 1.00 91.19 102 ALA A C 1
ATOM 840 O O . ALA A 1 102 ? -16.591 3.002 -13.322 1.00 91.19 102 ALA A O 1
ATOM 841 N N . ARG A 1 103 ? -15.184 4.169 -14.625 1.00 94.25 103 ARG A N 1
ATOM 842 C CA . ARG A 1 103 ? -16.238 4.671 -15.517 1.00 94.25 103 ARG A CA 1
ATOM 843 C C . ARG A 1 103 ? -16.964 3.532 -16.224 1.00 94.25 103 ARG A C 1
ATOM 845 O O . ARG A 1 103 ? -18.185 3.578 -16.319 1.00 94.25 103 ARG A O 1
ATOM 852 N N . TRP A 1 104 ? -16.222 2.530 -16.687 1.00 93.75 104 TRP A N 1
ATOM 853 C CA . TRP A 1 104 ? -16.778 1.375 -17.385 1.00 93.75 104 TRP A CA 1
ATOM 854 C C . TRP A 1 104 ? -17.599 0.463 -16.462 1.00 93.75 104 TRP A C 1
ATOM 856 O O . TRP A 1 104 ? -18.724 0.115 -16.802 1.00 93.75 104 TRP A O 1
ATOM 866 N N . VAL A 1 105 ? -17.077 0.122 -15.280 1.00 92.75 105 VAL A N 1
ATOM 867 C CA . VAL A 1 105 ? -17.740 -0.804 -14.342 1.00 92.75 105 VAL A CA 1
ATOM 868 C C . VAL A 1 105 ? -18.854 -0.126 -13.540 1.00 92.75 105 VAL A C 1
ATOM 870 O O . VAL A 1 105 ? -19.910 -0.712 -13.327 1.00 92.75 105 VAL A O 1
ATOM 873 N N . LEU A 1 106 ? -18.619 1.093 -13.050 1.00 90.25 106 LEU A N 1
ATOM 874 C CA . LEU A 1 106 ? -19.488 1.769 -12.077 1.00 90.25 106 LEU A CA 1
ATOM 875 C C . LEU A 1 106 ? -20.371 2.855 -12.702 1.00 90.25 106 LEU A C 1
ATOM 877 O O . LEU A 1 106 ? -21.140 3.495 -11.987 1.00 90.25 106 LEU A O 1
ATOM 881 N N . GLY A 1 107 ? -20.210 3.148 -13.996 1.00 93.81 107 GLY A N 1
ATOM 882 C CA . GLY A 1 107 ? -20.905 4.254 -14.663 1.00 93.81 107 GLY A CA 1
ATOM 883 C C . GLY A 1 107 ? -20.476 5.647 -14.183 1.00 93.81 107 GLY A C 1
ATOM 884 O O . GLY A 1 107 ? -21.113 6.642 -14.524 1.00 93.81 107 GLY A O 1
ATOM 885 N N . ARG A 1 1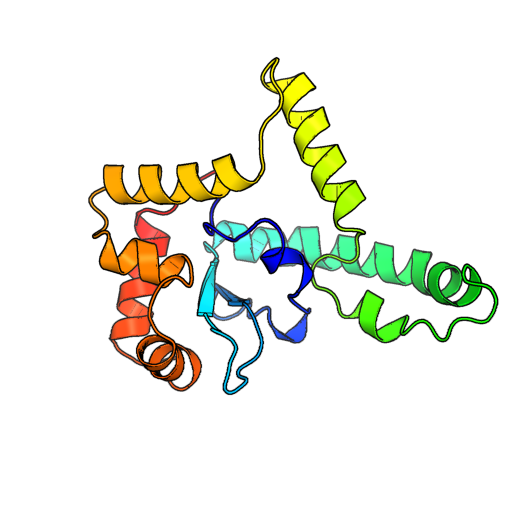08 ? -19.402 5.753 -13.387 1.00 92.38 108 ARG A N 1
ATOM 886 C CA . ARG A 1 108 ? -18.878 7.026 -12.870 1.00 92.38 108 ARG A CA 1
ATOM 887 C C . ARG A 1 108 ? -17.362 7.007 -12.740 1.00 92.38 108 ARG A C 1
ATOM 889 O O . ARG A 1 108 ? -16.759 5.968 -12.496 1.00 92.38 108 ARG A O 1
ATOM 896 N N . SER A 1 109 ? -16.744 8.181 -12.830 1.00 86.94 109 SER A N 1
ATOM 897 C CA . SER A 1 109 ? -15.329 8.323 -12.475 1.00 86.94 109 SER A CA 1
ATOM 898 C C . SER A 1 109 ? -15.145 8.166 -10.961 1.00 86.94 109 SER A C 1
ATOM 900 O O . SER A 1 109 ? -16.003 8.573 -10.172 1.00 86.94 109 SER A O 1
ATOM 902 N N . LEU A 1 110 ? -14.008 7.598 -10.567 1.00 87.31 110 LEU A N 1
ATOM 903 C CA . LEU A 1 110 ? -13.589 7.471 -9.176 1.00 87.31 110 LEU A CA 1
ATOM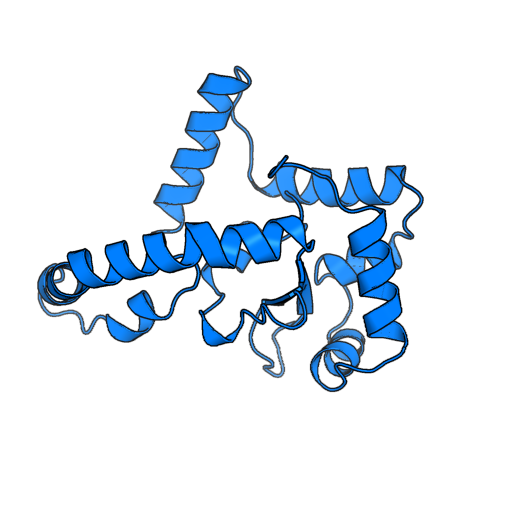 904 C C . LEU A 1 110 ? -12.304 8.275 -8.947 1.00 87.31 110 LEU A C 1
ATOM 906 O O . LEU A 1 110 ? -11.319 8.117 -9.669 1.00 87.31 110 LEU A O 1
ATOM 910 N N . GLU A 1 111 ? -12.284 9.131 -7.932 1.00 88.12 111 GLU A N 1
ATOM 911 C CA . GLU A 1 111 ? -11.058 9.770 -7.469 1.00 88.12 111 GLU A CA 1
ATOM 912 C C . GLU A 1 111 ? -10.274 8.811 -6.574 1.00 88.12 111 GLU A C 1
ATOM 914 O O . GLU A 1 111 ? -10.812 8.192 -5.664 1.00 88.12 111 GLU A O 1
ATOM 919 N N . LEU A 1 112 ? -8.959 8.707 -6.766 1.00 86.00 112 LEU A N 1
ATOM 920 C CA . LEU A 1 112 ? -8.142 7.738 -6.015 1.00 86.00 112 LEU A CA 1
ATOM 921 C C . LEU A 1 112 ? -8.148 7.985 -4.503 1.00 86.00 112 LEU A C 1
ATOM 923 O O . LEU A 1 112 ? -7.998 7.051 -3.716 1.00 86.00 112 LEU A O 1
ATOM 927 N N . TYR A 1 113 ? -8.359 9.234 -4.085 1.00 89.69 113 TYR A N 1
ATOM 928 C CA . TYR A 1 113 ? -8.566 9.571 -2.679 1.00 89.69 113 TYR A CA 1
ATOM 929 C C . TYR A 1 113 ? -9.847 8.956 -2.099 1.00 89.69 113 TYR A C 1
ATOM 931 O O . TYR A 1 113 ? -9.893 8.726 -0.892 1.00 89.69 113 TYR A O 1
ATOM 939 N N . GLU A 1 114 ? -10.854 8.638 -2.917 1.00 91.44 114 GLU A N 1
ATOM 940 C CA . GLU A 1 114 ? -12.038 7.897 -2.474 1.00 91.44 114 GLU A CA 1
ATOM 941 C C . GLU A 1 114 ? -11.669 6.488 -2.006 1.00 91.44 114 GLU A C 1
ATOM 943 O O . GLU A 1 114 ? -12.208 6.055 -0.998 1.00 91.44 114 GLU A O 1
ATOM 948 N N . LEU A 1 115 ? -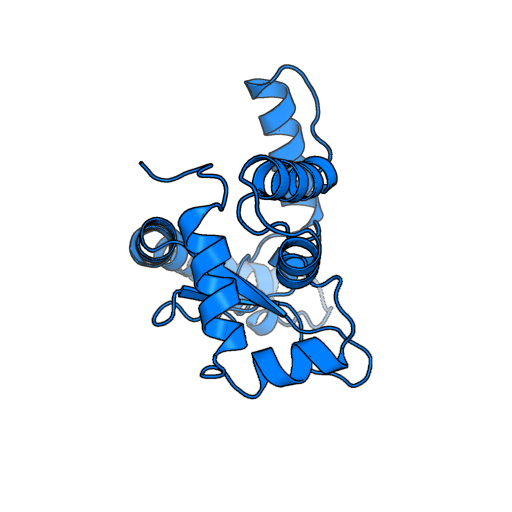10.691 5.804 -2.621 1.00 90.38 115 LEU A N 1
ATOM 949 C CA . LEU A 1 115 ? -10.246 4.478 -2.150 1.00 90.38 115 LEU A CA 1
ATOM 950 C C . LEU A 1 115 ? -9.632 4.543 -0.748 1.00 90.38 115 LEU A C 1
ATOM 952 O O . LEU A 1 115 ? -9.785 3.622 0.053 1.00 90.38 115 LEU A O 1
ATOM 956 N N . ARG A 1 116 ? -8.922 5.636 -0.451 1.00 91.50 116 ARG A N 1
ATOM 957 C CA . ARG A 1 116 ? -8.338 5.883 0.871 1.00 91.50 116 ARG A CA 1
ATOM 958 C C . ARG A 1 116 ? -9.398 6.270 1.901 1.00 91.50 116 ARG A C 1
ATOM 960 O O . ARG A 1 116 ? -9.295 5.855 3.055 1.00 91.50 116 ARG A O 1
ATOM 967 N N . LYS A 1 117 ? -10.399 7.062 1.506 1.00 93.06 117 LYS A N 1
ATOM 968 C CA . LYS A 1 117 ? -11.556 7.381 2.357 1.00 93.06 117 LYS A CA 1
ATOM 969 C C . LYS A 1 117 ? -12.366 6.123 2.656 1.00 93.06 117 LYS A C 1
ATOM 971 O O . LYS A 1 117 ? -12.623 5.858 3.820 1.00 93.06 117 LYS A O 1
ATOM 976 N N . PHE A 1 118 ? -12.649 5.319 1.632 1.00 93.94 118 PHE A N 1
ATOM 977 C CA . PHE A 1 118 ? -13.331 4.034 1.742 1.00 93.94 118 PHE A CA 1
ATOM 978 C C . PHE A 1 118 ? -12.671 3.133 2.784 1.00 93.94 118 PHE A C 1
ATOM 980 O O . PHE A 1 118 ? -13.360 2.673 3.682 1.00 93.94 118 PHE A O 1
ATOM 987 N N . PHE A 1 119 ? -11.344 2.955 2.735 1.00 94.88 119 PHE A N 1
ATOM 988 C CA . PHE A 1 119 ? -10.626 2.186 3.756 1.00 94.88 119 PHE A CA 1
ATOM 989 C C . PHE A 1 119 ? -10.911 2.690 5.175 1.00 94.88 119 PHE A C 1
ATOM 991 O O . PHE A 1 119 ? -11.260 1.905 6.047 1.00 94.88 119 PHE A O 1
ATOM 998 N N . ALA A 1 120 ? -10.772 3.999 5.410 1.00 94.69 120 ALA A N 1
ATOM 999 C CA . ALA A 1 120 ? -10.968 4.563 6.742 1.00 94.69 120 ALA A CA 1
ATOM 1000 C C . ALA A 1 120 ? -12.414 4.388 7.220 1.00 94.69 120 ALA A C 1
ATOM 1002 O O . ALA A 1 120 ? -12.639 3.917 8.330 1.00 94.69 120 ALA A O 1
ATOM 1003 N N . THR A 1 121 ? -13.385 4.717 6.366 1.00 96.06 121 THR A N 1
ATOM 1004 C CA . THR A 1 121 ? -14.810 4.568 6.670 1.00 96.06 121 THR A CA 1
ATOM 1005 C C . THR A 1 121 ? -15.180 3.109 6.928 1.00 96.06 121 THR A C 1
ATOM 1007 O O . THR A 1 121 ? -15.889 2.834 7.890 1.00 96.06 121 THR A O 1
ATOM 1010 N N . TRP A 1 122 ? -14.659 2.175 6.127 1.00 96.38 122 TRP A N 1
ATOM 1011 C CA . TRP A 1 122 ? -14.857 0.741 6.320 1.00 96.38 122 TRP A CA 1
ATOM 1012 C C . TRP A 1 122 ? -14.322 0.294 7.679 1.00 96.38 122 TRP A C 1
ATOM 1014 O O . TRP A 1 122 ? -15.086 -0.217 8.489 1.00 96.38 122 TRP A O 1
ATOM 1024 N N . MET A 1 123 ? -13.046 0.554 7.975 1.00 96.12 123 MET A N 1
ATOM 1025 C CA . MET A 1 123 ? -12.424 0.142 9.239 1.00 96.12 123 MET A CA 1
ATOM 1026 C C . MET A 1 123 ? -13.181 0.696 10.454 1.00 96.12 123 MET A C 1
ATOM 1028 O O . MET A 1 123 ? -13.502 -0.054 11.372 1.00 96.12 123 MET A O 1
ATOM 1032 N N . ILE A 1 124 ? -13.546 1.983 10.431 1.00 96.25 124 ILE A N 1
ATOM 1033 C CA . ILE A 1 124 ? -14.337 2.609 11.503 1.00 96.25 124 ILE A CA 1
ATOM 1034 C C . ILE A 1 124 ? -15.704 1.925 11.640 1.00 96.25 124 ILE A C 1
ATOM 1036 O O . ILE A 1 124 ? -16.124 1.619 12.753 1.00 96.25 124 ILE A O 1
ATOM 1040 N N . SER A 1 125 ? -16.381 1.621 10.526 1.00 96.94 125 SER A N 1
ATOM 1041 C CA . SER A 1 125 ? -17.671 0.913 10.556 1.00 96.94 125 SER A CA 1
ATOM 1042 C C . SER A 1 125 ? -17.579 -0.500 11.147 1.00 96.94 125 SER A C 1
ATOM 1044 O O . SER A 1 125 ? -18.562 -1.001 11.681 1.00 96.94 125 SER A O 1
ATOM 1046 N N . GLN A 1 126 ? -16.399 -1.126 11.090 1.00 96.81 126 GLN A N 1
ATOM 1047 C CA . GLN A 1 126 ? -16.123 -2.435 11.686 1.00 96.81 126 GLN A CA 1
ATOM 1048 C C . GLN A 1 126 ? -15.704 -2.351 13.167 1.00 96.81 126 GLN A C 1
ATOM 1050 O O . GLN A 1 126 ? -15.325 -3.362 13.756 1.00 96.81 126 GLN A O 1
ATOM 1055 N N . GLY A 1 127 ? -15.756 -1.159 13.771 1.00 95.25 127 GLY A N 1
ATOM 1056 C CA . GLY A 1 127 ? -15.410 -0.930 15.175 1.00 95.25 127 GLY A CA 1
ATOM 1057 C C . GLY A 1 127 ? -13.922 -0.691 15.436 1.00 95.25 127 GLY A C 1
ATOM 1058 O O . GLY A 1 127 ? -13.504 -0.684 16.592 1.00 95.25 127 GLY A O 1
ATOM 1059 N N . VAL A 1 128 ? -13.109 -0.485 14.394 1.00 95.69 128 VAL A N 1
ATOM 1060 C CA . VAL A 1 128 ? -11.679 -0.189 14.556 1.00 95.69 128 VAL A CA 1
ATOM 1061 C C . VAL A 1 128 ? -11.505 1.244 15.085 1.00 95.69 128 VAL A C 1
ATOM 1063 O O . VAL A 1 128 ? -12.038 2.176 14.473 1.00 95.69 128 VAL A O 1
ATOM 1066 N N . PRO A 1 129 ? -10.728 1.467 16.164 1.00 93.81 129 PRO A N 1
ATOM 1067 C CA . PRO A 1 129 ? -10.493 2.808 16.695 1.00 93.81 129 PRO A CA 1
ATOM 1068 C C . PRO A 1 129 ? -9.849 3.753 15.674 1.00 93.81 129 PRO A C 1
ATOM 1070 O O . PRO A 1 129 ? -8.940 3.373 14.932 1.00 93.81 129 PRO A O 1
ATOM 1073 N N . GLU A 1 130 ? -10.251 5.027 15.675 1.00 90.69 130 GLU A N 1
ATOM 1074 C CA . GLU A 1 130 ? -9.727 6.019 14.726 1.00 90.69 130 GLU A CA 1
ATOM 1075 C C . GLU A 1 130 ? -8.200 6.195 14.838 1.00 90.69 130 GLU A C 1
ATOM 1077 O O . GLU A 1 130 ? -7.518 6.370 13.829 1.00 90.69 130 GLU A O 1
ATOM 1082 N N . SER A 1 131 ? -7.631 6.083 16.042 1.00 87.81 131 SER A N 1
ATOM 1083 C CA . SER A 1 131 ? -6.178 6.115 16.270 1.00 87.81 131 SER A CA 1
ATOM 1084 C C . SER A 1 131 ? -5.440 4.988 15.535 1.00 87.81 131 SER A C 1
ATOM 1086 O O . SER A 1 131 ? -4.396 5.230 14.922 1.00 87.81 131 SER A O 1
ATOM 1088 N N . ILE A 1 132 ? -6.008 3.779 15.521 1.00 89.88 132 ILE A N 1
ATOM 1089 C CA . ILE A 1 132 ? -5.493 2.628 14.771 1.00 89.88 132 ILE A CA 1
ATOM 1090 C C . ILE A 1 132 ? -5.591 2.900 13.269 1.00 89.88 132 ILE A C 1
ATOM 1092 O O . ILE A 1 132 ? -4.599 2.762 12.556 1.00 89.88 132 ILE A O 1
ATOM 1096 N N . VAL A 1 133 ? -6.740 3.384 12.785 1.00 91.44 133 VAL A N 1
ATOM 1097 C CA . VAL A 1 133 ? -6.930 3.727 11.363 1.00 91.44 133 VAL A CA 1
ATOM 1098 C C . VAL A 1 133 ? -5.950 4.812 10.910 1.00 91.44 133 VAL A C 1
ATOM 1100 O O . VAL A 1 133 ? -5.334 4.697 9.849 1.00 91.44 133 VAL A O 1
ATOM 1103 N N . ASN A 1 134 ? -5.755 5.852 11.720 1.00 88.44 134 ASN A N 1
ATOM 1104 C CA . ASN A 1 134 ? -4.794 6.918 11.455 1.00 88.44 134 ASN A CA 1
ATOM 1105 C C . ASN A 1 134 ? -3.353 6.388 11.428 1.00 88.44 134 ASN A C 1
ATOM 1107 O O . ASN A 1 134 ? -2.566 6.820 10.583 1.00 88.44 134 ASN A O 1
ATOM 1111 N N . THR A 1 135 ? -3.018 5.422 12.284 1.00 87.06 135 THR A N 1
ATOM 1112 C CA . THR A 1 135 ? -1.709 4.753 12.278 1.00 87.06 135 THR A CA 1
ATOM 1113 C C . THR A 1 135 ? -1.521 3.910 11.012 1.00 87.06 135 THR A C 1
ATOM 1115 O O . THR A 1 135 ? -0.554 4.118 10.284 1.00 87.06 135 THR A O 1
ATOM 1118 N N . LEU A 1 136 ? -2.487 3.058 10.656 1.00 88.25 136 LEU A N 1
ATOM 1119 C CA . LEU A 1 136 ? -2.457 2.250 9.424 1.00 88.25 136 LEU A CA 1
ATOM 1120 C C . LEU A 1 136 ? -2.374 3.107 8.149 1.00 88.25 136 LEU A C 1
ATOM 1122 O O . LEU A 1 136 ? -1.831 2.684 7.134 1.00 88.25 136 LEU A O 1
ATOM 1126 N N . GLN A 1 137 ? -2.888 4.337 8.194 1.00 87.81 137 GLN A N 1
ATOM 1127 C CA . GLN A 1 137 ? -2.821 5.284 7.085 1.00 87.81 137 GLN A CA 1
ATOM 1128 C C . GLN A 1 137 ? -1.562 6.170 7.074 1.00 87.81 137 GLN A C 1
ATOM 1130 O O . GLN A 1 137 ? -1.484 7.083 6.244 1.00 87.81 137 GLN A O 1
ATOM 1135 N N . GLY A 1 138 ? -0.600 5.999 7.983 1.00 84.06 138 GLY A N 1
ATOM 1136 C CA . GLY A 1 138 ? 0.583 6.871 8.013 1.00 84.06 138 GLY A CA 1
ATOM 1137 C C . GLY A 1 138 ? 0.288 8.305 8.489 1.00 84.06 138 GLY A C 1
ATOM 1138 O O . GLY A 1 138 ? 1.024 9.244 8.169 1.00 84.06 138 GLY A O 1
ATOM 1139 N N . ARG A 1 139 ? -0.837 8.530 9.185 1.00 80.31 139 ARG A N 1
ATOM 1140 C CA . ARG A 1 139 ? -1.249 9.857 9.684 1.00 80.31 139 ARG A CA 1
ATOM 1141 C C . ARG A 1 139 ? -0.714 10.177 11.079 1.00 80.31 139 ARG A C 1
ATOM 1143 O O . ARG A 1 139 ? -0.665 11.362 11.404 1.00 80.31 139 ARG A O 1
ATOM 1150 N N . ALA A 1 140 ? -0.287 9.175 11.848 1.00 72.62 140 ALA A N 1
ATOM 1151 C CA . ALA A 1 140 ? 0.303 9.377 13.170 1.00 72.62 140 ALA A CA 1
ATOM 1152 C C . ALA A 1 140 ? 1.639 10.173 13.120 1.00 72.62 140 ALA A C 1
ATOM 1154 O O . ALA A 1 140 ? 2.256 10.316 12.051 1.00 72.62 140 ALA A O 1
ATOM 1155 N N . PRO A 1 141 ? 2.075 10.770 14.242 1.00 66.06 141 PRO A N 1
ATOM 1156 C CA . PRO A 1 141 ? 3.342 11.493 14.321 1.00 66.06 141 PRO A CA 1
ATOM 1157 C C . PRO A 1 141 ? 4.562 10.585 14.056 1.00 66.06 141 PRO A C 1
ATOM 1159 O O . PRO A 1 141 ? 4.520 9.397 14.375 1.00 66.06 141 PRO A O 1
ATOM 1162 N N . PRO A 1 142 ? 5.681 11.120 13.521 1.00 61.28 142 PRO A N 1
ATOM 1163 C CA . PRO A 1 142 ? 6.880 10.329 13.214 1.00 61.28 142 PRO A CA 1
ATOM 1164 C C . PRO A 1 142 ? 7.456 9.541 14.402 1.00 61.28 142 PRO A C 1
ATOM 1166 O O . PRO A 1 142 ? 7.981 8.450 14.205 1.00 61.28 142 PRO A O 1
ATOM 1169 N N . SER A 1 143 ? 7.350 10.068 15.627 1.00 63.62 143 SER A N 1
ATOM 1170 C CA . SER A 1 143 ? 7.837 9.413 16.849 1.00 63.62 143 SER A CA 1
ATOM 1171 C C . SER A 1 143 ? 7.144 8.077 17.126 1.00 63.62 143 SER A C 1
ATOM 1173 O O . SER A 1 143 ? 7.797 7.128 17.546 1.00 63.62 143 SER A O 1
ATOM 1175 N N . GLU A 1 144 ? 5.845 7.975 16.841 1.00 61.16 144 GLU A N 1
ATOM 1176 C CA . GLU A 1 144 ? 5.082 6.736 17.020 1.00 61.16 144 GLU A CA 1
ATOM 1177 C C . GLU A 1 144 ? 5.415 5.692 15.949 1.00 61.16 144 GLU A C 1
ATOM 1179 O O . GLU A 1 144 ? 5.396 4.493 16.220 1.00 61.16 144 GLU A O 1
ATOM 1184 N N . PHE A 1 145 ? 5.772 6.141 14.745 1.00 61.47 145 PHE A N 1
ATOM 1185 C CA . PHE A 1 145 ? 6.141 5.255 13.646 1.00 61.47 145 PHE A CA 1
ATOM 1186 C C . PHE A 1 145 ? 7.570 4.729 13.723 1.00 61.47 145 PHE A C 1
ATOM 1188 O O . PHE A 1 145 ? 7.799 3.588 13.332 1.00 61.47 145 PHE A O 1
ATOM 1195 N N . ARG A 1 146 ? 8.523 5.515 14.245 1.00 60.66 146 ARG A N 1
ATOM 1196 C CA . ARG A 1 146 ? 9.911 5.049 14.414 1.00 60.66 146 ARG A CA 1
ATOM 1197 C C . ARG A 1 146 ? 9.967 3.775 15.243 1.00 60.66 146 ARG A C 1
ATOM 1199 O O . ARG A 1 146 ? 10.597 2.824 14.815 1.00 60.66 146 ARG A O 1
ATOM 1206 N N . ILE A 1 147 ? 9.206 3.703 16.335 1.00 57.19 147 ILE A N 1
ATOM 1207 C CA . ILE A 1 147 ? 9.147 2.506 17.187 1.00 57.19 147 ILE A CA 1
ATOM 1208 C C . ILE A 1 147 ? 8.580 1.300 16.418 1.00 57.19 147 ILE A C 1
ATOM 1210 O O . ILE A 1 147 ? 9.097 0.197 16.549 1.00 57.19 147 ILE A O 1
ATOM 1214 N N . LEU A 1 148 ? 7.556 1.503 15.583 1.00 60.56 148 LEU A N 1
ATOM 1215 C CA . LEU A 1 148 ? 6.939 0.429 14.792 1.00 60.56 148 LEU A CA 1
ATOM 1216 C C . LEU A 1 148 ? 7.849 -0.092 13.670 1.00 60.56 148 LEU A C 1
ATOM 1218 O O . LEU A 1 148 ? 7.802 -1.275 13.353 1.00 60.56 148 LEU A O 1
ATOM 1222 N N . VAL A 1 149 ? 8.658 0.783 13.069 1.00 59.06 149 VAL A N 1
ATOM 1223 C CA . VAL A 1 149 ? 9.571 0.439 11.966 1.00 59.06 149 VAL A CA 1
ATOM 1224 C C . VAL A 1 149 ? 10.916 -0.091 12.477 1.00 59.06 149 VAL A C 1
ATOM 1226 O O . VAL A 1 149 ? 11.497 -0.975 11.852 1.00 59.06 149 VAL A O 1
ATOM 1229 N N . GLU A 1 150 ? 11.422 0.439 13.595 1.00 62.66 150 GLU A N 1
ATOM 1230 C CA . GLU A 1 150 ? 12.691 0.030 14.217 1.00 62.66 150 GLU A CA 1
ATOM 1231 C C . GLU A 1 150 ? 12.523 -1.264 15.043 1.00 62.66 150 GLU A C 1
ATOM 1233 O O . GLU A 1 150 ? 13.453 -2.067 15.121 1.00 62.66 150 GLU A O 1
ATOM 1238 N N . HIS A 1 151 ? 11.328 -1.528 15.592 1.00 61.72 151 HIS A N 1
ATOM 1239 C CA . HIS A 1 151 ? 11.025 -2.730 16.375 1.00 61.72 151 HIS A CA 1
ATOM 1240 C C . HIS A 1 151 ? 9.850 -3.529 15.788 1.00 61.72 151 HIS A C 1
ATOM 1242 O O . HIS A 1 151 ? 8.730 -3.492 16.310 1.00 61.72 151 HIS A O 1
ATOM 1248 N N . TYR A 1 152 ? 10.148 -4.330 14.753 1.00 55.25 152 TYR A N 1
ATOM 1249 C CA . TYR A 1 152 ? 9.223 -5.273 14.084 1.00 55.25 152 TYR A CA 1
ATOM 1250 C C . TYR A 1 152 ? 8.446 -6.196 15.038 1.00 55.25 152 TYR A C 1
ATOM 1252 O O . TYR A 1 152 ? 7.374 -6.679 14.692 1.00 55.25 152 TYR A O 1
ATOM 1260 N N . TRP A 1 153 ? 8.968 -6.411 16.248 1.00 56.88 153 TRP A N 1
ATOM 1261 C CA . TRP A 1 153 ? 8.408 -7.304 17.265 1.00 56.88 153 TRP A CA 1
ATOM 1262 C C . TRP A 1 153 ? 7.827 -6.576 18.482 1.00 56.88 153 TRP A C 1
ATOM 1264 O O . TRP A 1 153 ? 7.654 -7.170 19.545 1.00 56.88 153 TRP A O 1
ATOM 1274 N N . SER A 1 154 ? 7.528 -5.279 18.365 1.00 63.34 154 SER A N 1
ATOM 1275 C CA . SER A 1 154 ? 6.832 -4.578 19.446 1.00 63.34 154 SER A CA 1
ATOM 1276 C C . SER A 1 154 ? 5.381 -5.082 19.574 1.00 63.34 154 SER A C 1
ATOM 1278 O O . SER A 1 154 ? 4.711 -5.267 18.556 1.00 63.34 154 SER A O 1
ATOM 1280 N N . PRO A 1 155 ? 4.838 -5.245 20.798 1.00 63.38 155 PRO A N 1
ATOM 1281 C CA . PRO A 1 155 ? 3.436 -5.633 21.002 1.00 63.38 155 PRO A CA 1
ATOM 1282 C C . PRO A 1 155 ? 2.440 -4.747 20.239 1.00 63.38 155 PRO A C 1
ATOM 1284 O O . PRO A 1 155 ? 1.423 -5.219 19.742 1.00 63.38 155 PRO A O 1
ATOM 1287 N N . ARG A 1 156 ? 2.782 -3.463 20.078 1.00 73.06 156 ARG A N 1
ATOM 1288 C CA . ARG A 1 156 ? 2.000 -2.481 19.323 1.00 73.06 156 ARG A CA 1
ATOM 1289 C C . ARG A 1 156 ? 1.958 -2.776 17.817 1.00 73.06 156 ARG A C 1
ATOM 1291 O O . ARG A 1 156 ? 0.950 -2.493 17.178 1.00 73.06 156 ARG A O 1
ATOM 1298 N N . HIS A 1 157 ? 3.028 -3.328 17.239 1.00 79.62 157 HIS A N 1
ATOM 1299 C CA . HIS A 1 157 ? 3.055 -3.733 15.831 1.00 79.62 157 HIS A CA 1
ATOM 1300 C C . HIS A 1 157 ? 2.126 -4.924 15.580 1.00 79.62 157 HIS A C 1
ATOM 1302 O O . HIS A 1 157 ? 1.325 -4.890 14.646 1.00 79.62 157 HIS A O 1
ATOM 1308 N N . GLU A 1 158 ? 2.180 -5.938 16.447 1.00 83.44 158 GLU A N 1
ATOM 1309 C CA . GLU A 1 158 ? 1.303 -7.102 16.318 1.00 83.44 158 GLU A CA 1
ATOM 1310 C C . GLU A 1 158 ? -0.164 -6.719 16.529 1.00 83.44 158 GLU A C 1
ATOM 1312 O O . GLU A 1 158 ? -1.020 -7.133 15.754 1.00 83.44 158 GLU A O 1
ATOM 1317 N N . GLU A 1 159 ? -0.466 -5.842 17.489 1.00 87.62 159 GLU A N 1
ATOM 1318 C CA . GLU A 1 159 ? -1.823 -5.322 17.677 1.00 87.62 159 GLU A CA 1
ATOM 1319 C C . GLU A 1 159 ? -2.362 -4.644 16.401 1.00 87.62 159 GLU A C 1
ATOM 1321 O O . GLU A 1 159 ? -3.470 -4.945 15.951 1.00 87.62 159 GLU A O 1
ATOM 1326 N N . LEU A 1 160 ? -1.569 -3.768 15.770 1.00 89.38 160 LEU A N 1
ATOM 1327 C CA . LEU A 1 160 ? -1.944 -3.113 14.510 1.00 89.38 160 LEU A CA 1
ATOM 1328 C C . LEU A 1 160 ? -2.193 -4.122 13.386 1.00 89.38 160 LEU A C 1
ATOM 1330 O O . LEU A 1 160 ? -3.154 -3.975 12.625 1.00 89.38 160 LEU A O 1
ATOM 1334 N N . ARG A 1 161 ? -1.339 -5.146 13.290 1.00 91.12 161 ARG A N 1
ATOM 1335 C CA . ARG A 1 161 ? -1.476 -6.222 12.309 1.00 91.12 161 ARG A CA 1
ATOM 1336 C C . ARG A 1 161 ? -2.761 -7.013 12.532 1.00 91.12 161 ARG A C 1
ATOM 1338 O O . ARG A 1 161 ? -3.483 -7.258 11.571 1.00 91.12 161 ARG A O 1
ATOM 1345 N N . GLN A 1 162 ? -3.092 -7.349 13.776 1.00 93.00 162 GLN A N 1
ATOM 1346 C CA . GLN A 1 162 ? -4.323 -8.066 14.117 1.00 93.00 162 GLN A CA 1
ATOM 1347 C C . GLN A 1 162 ? -5.574 -7.249 13.773 1.00 93.00 162 GLN A C 1
ATOM 1349 O O . GLN A 1 162 ? -6.492 -7.771 13.137 1.00 93.00 162 GLN A O 1
ATOM 1354 N N . TRP A 1 163 ? -5.592 -5.951 14.103 1.00 94.69 163 TRP A N 1
ATOM 1355 C CA . TRP A 1 163 ? -6.671 -5.050 13.685 1.00 94.69 163 TRP A CA 1
ATOM 1356 C C . TRP A 1 163 ? -6.832 -5.017 12.165 1.00 94.69 163 TRP A C 1
ATOM 1358 O O . TRP A 1 163 ? -7.953 -5.093 11.662 1.00 94.69 163 TRP A O 1
ATOM 1368 N N . TYR A 1 164 ? -5.720 -4.923 11.432 1.00 94.56 164 TYR A N 1
ATOM 1369 C CA . TYR A 1 164 ? -5.736 -4.948 9.976 1.00 94.56 164 TYR A CA 1
ATOM 1370 C C . TYR A 1 164 ? -6.289 -6.272 9.437 1.00 94.56 164 TYR A C 1
ATOM 1372 O O . TYR A 1 164 ? -7.266 -6.259 8.698 1.00 94.56 164 TYR A O 1
ATOM 1380 N N . LEU A 1 165 ? -5.709 -7.412 9.819 1.00 94.12 165 LEU A N 1
ATOM 1381 C CA . LEU A 1 165 ? -6.081 -8.719 9.270 1.00 94.12 165 LEU A CA 1
ATOM 1382 C C . LEU A 1 165 ? -7.546 -9.068 9.537 1.00 94.12 165 LEU A C 1
ATOM 1384 O O . LEU A 1 165 ? -8.197 -9.666 8.685 1.00 94.12 165 LEU A O 1
ATOM 1388 N N . LYS A 1 166 ? -8.071 -8.660 10.695 1.00 94.75 166 LYS A N 1
ATOM 1389 C CA . LYS A 1 166 ? -9.451 -8.940 11.088 1.00 94.75 166 LYS A CA 1
ATOM 1390 C C . LYS A 1 166 ? -10.484 -8.056 10.384 1.00 94.75 166 LYS A C 1
ATOM 1392 O O . LYS A 1 166 ? -11.602 -8.512 10.164 1.00 94.75 166 LYS A O 1
ATOM 1397 N N . HIS A 1 167 ? -10.149 -6.802 10.072 1.00 95.38 167 HIS A N 1
ATOM 1398 C CA . HIS A 1 167 ? -11.148 -5.803 9.666 1.00 95.38 167 HIS A CA 1
ATOM 1399 C C . HIS A 1 167 ? -10.906 -5.158 8.297 1.00 95.38 167 HIS A C 1
ATOM 1401 O O . HIS A 1 167 ? -11.806 -4.481 7.792 1.00 95.38 167 HIS A O 1
ATOM 1407 N N . ALA A 1 168 ? -9.728 -5.335 7.689 1.00 93.38 168 ALA A N 1
ATOM 1408 C CA . ALA A 1 168 ? -9.416 -4.745 6.391 1.00 93.38 168 ALA A CA 1
ATOM 1409 C C . ALA A 1 168 ? -10.441 -5.170 5.327 1.00 93.38 168 ALA A C 1
ATOM 1411 O O . ALA A 1 168 ? -10.879 -6.321 5.312 1.00 93.38 168 ALA A O 1
ATOM 1412 N N . PRO A 1 169 ? -10.832 -4.260 4.418 1.00 92.19 169 PRO A N 1
ATOM 1413 C CA . PRO A 1 169 ? -11.798 -4.598 3.387 1.00 92.19 169 PRO A CA 1
ATOM 1414 C C . PRO A 1 169 ? -11.219 -5.653 2.440 1.00 92.19 169 PRO A C 1
ATOM 1416 O O . PRO A 1 169 ? -10.088 -5.517 1.973 1.00 92.19 169 PRO A O 1
ATOM 1419 N N . TRP A 1 170 ? -12.020 -6.666 2.117 1.00 89.06 170 TRP A N 1
ATOM 1420 C CA . TRP A 1 170 ? -11.711 -7.668 1.097 1.00 89.06 170 TRP A CA 1
ATOM 1421 C C . TRP A 1 170 ? -12.184 -7.175 -0.265 1.00 89.06 170 TRP A C 1
ATOM 1423 O O . TRP A 1 170 ? -13.377 -7.159 -0.554 1.00 89.06 170 TRP A O 1
ATOM 1433 N N . VAL A 1 171 ? -11.246 -6.716 -1.089 1.00 79.25 171 VAL A N 1
ATOM 1434 C CA . VAL A 1 171 ? -11.521 -6.132 -2.409 1.00 79.25 171 VAL A CA 1
ATOM 1435 C C . VAL A 1 171 ? -11.060 -7.060 -3.537 1.00 79.25 171 VAL A C 1
ATOM 1437 O O . VAL A 1 171 ? -11.534 -6.924 -4.662 1.00 79.25 171 VAL A O 1
ATOM 1440 N N . CYS A 1 172 ? -10.182 -8.027 -3.259 1.00 72.38 172 CYS A N 1
ATOM 1441 C CA . CYS A 1 172 ? -9.789 -9.062 -4.215 1.00 72.38 172 CYS A CA 1
ATOM 1442 C C . CYS A 1 172 ? -9.666 -10.457 -3.589 1.00 72.38 172 CYS A C 1
ATOM 1444 O O . CYS A 1 172 ? -9.638 -10.604 -2.362 1.00 72.38 172 CYS A O 1
ATOM 1446 N N . CYS A 1 173 ? -9.427 -11.414 -4.495 1.00 62.19 173 CYS A N 1
ATOM 1447 C CA . CYS A 1 173 ? -8.691 -12.652 -4.246 1.00 62.19 173 CYS A CA 1
ATOM 1448 C C . CYS A 1 173 ? -9.472 -13.717 -3.453 1.00 62.19 173 CYS A C 1
ATOM 1450 O O . CYS A 1 173 ? -9.027 -14.139 -2.390 1.00 62.19 173 CYS A O 1
ATOM 1452 N N . ALA A 1 174 ? -10.633 -14.110 -3.999 1.00 48.06 174 ALA A N 1
ATOM 1453 C CA . ALA A 1 174 ? -11.395 -15.299 -3.600 1.00 48.06 174 ALA A CA 1
ATOM 1454 C C . ALA A 1 174 ? -10.887 -16.558 -4.316 1.00 48.06 174 ALA A C 1
ATOM 1456 O O . ALA A 1 174 ? -10.439 -16.416 -5.480 1.00 48.06 174 ALA A O 1
#

Secondary structure (DSSP, 8-state):
-TT---TTGGGT-BGGGEETTTTEEEES--BTTB--EEEE--HHHHHHIIIIIHHHHHHHHHHHHHHHHHSSTTS---HHHHHTBSS-S-HHHHHHHHHHHHHHHHSS---HHHHHHHHHHHHHHTT--HHHHHHHTT-S-HHHHHHHHH-TT-HHHHHHHHHHHHHS---S--

Radius of gyration: 17.36 Å; chains: 1; bounding box: 42×31×47 Å

Foldseek 3Di:
DQQLEDLCQLQVFFPVQDDLVQQWGWTDDPDPPDQIAITGHANLRSVCCVPPVVVVLVVVLVVCLVVQVPVDDPDPDPSVVLSGRSDSDDSVVVLVVQQVVCCVPVVHGDDPNVVSVCQQVQLVVVVHDNVLSCRSHSNDDNVVRCCVVVCVPDPVVVVSNVSSNVRGDDPDGD